Protein AF-A0A1X7AEQ5-F1 (afdb_monomer_lite)

Secondary structure (DSSP, 8-state):
-----------PPPPS-----S-S-------TTSS---SB--SHHHHHHHHHH-SB-TTT--BEEEEETTS-EE-HHHHHHTHHHHHHHHHHT--SS--EEEEEE--S-TT-B-TTT-PBPPPSS---

Sequence (128 aa):
MNSGSETLKVQGRKPDHVYDDGSASFGSLERHDYAKHYREIQNGRQLRATLRAGQFAWPGGYPLYLVTRSGDGLHFDCVKENFYQAVWDIRNGTDTGWKVELTTTNYECNHLTCAHCNKPIEAAYGEQ

Organism: NCBI:txid1960125

Foldseek 3Di:
DDDDDDDDPPDDDDDPDDDCPVPDCPDPPPPVQQADADFFDQALSNLNNPLNVHQADPPPRAGKWWAAPVRATAHSVVCVVVVVVLRVCSVVVHPPPSPTTGMDGQAEDQCHAHPPPRHTRDHRPYDD

Radius of gyration: 23.68 Å; chains: 1; bounding box: 29×33×96 Å

Structure (mmCIF, N/CA/C/O backbone):
data_AF-A0A1X7AEQ5-F1
#
_entry.id   AF-A0A1X7AEQ5-F1
#
loop_
_atom_site.group_PDB
_atom_site.id
_atom_site.type_symbol
_atom_site.label_atom_id
_atom_site.label_alt_id
_atom_site.label_comp_id
_atom_site.label_asym_id
_atom_site.label_entity_id
_atom_site.label_seq_id
_atom_site.pdbx_PDB_ins_code
_atom_site.Cartn_x
_atom_site.Cartn_y
_atom_site.Cartn_z
_atom_site.occupancy
_atom_site.B_iso_or_equiv
_atom_site.auth_seq_id
_atom_site.auth_comp_id
_atom_site.auth_asym_id
_atom_site.auth_atom_id
_atom_site.pdbx_PDB_model_num
ATOM 1 N N . MET A 1 1 ? 6.489 -19.177 75.139 1.00 40.88 1 MET A N 1
ATOM 2 C CA . MET A 1 1 ? 5.161 -18.979 74.514 1.00 40.88 1 MET A CA 1
ATOM 3 C C . MET A 1 1 ? 5.284 -17.804 73.556 1.00 40.88 1 MET A C 1
ATOM 5 O O . MET A 1 1 ? 5.978 -16.854 73.887 1.00 40.88 1 MET A O 1
ATOM 9 N N . ASN A 1 2 ? 4.756 -17.967 72.344 1.00 42.41 2 ASN A N 1
ATOM 10 C CA . ASN A 1 2 ? 5.183 -17.317 71.100 1.00 42.41 2 ASN A CA 1
ATOM 11 C C . ASN A 1 2 ? 5.207 -15.779 71.105 1.00 42.41 2 ASN A C 1
ATOM 13 O O . ASN A 1 2 ? 4.181 -15.136 71.298 1.00 42.41 2 ASN A O 1
ATOM 17 N N . SER A 1 3 ? 6.367 -15.213 70.763 1.00 40.28 3 SER A N 1
ATOM 18 C CA . SER A 1 3 ? 6.519 -13.858 70.235 1.00 40.28 3 SER A CA 1
ATOM 19 C C . SER A 1 3 ? 6.161 -13.864 68.744 1.00 40.28 3 SER A C 1
ATOM 21 O O . SER A 1 3 ? 6.958 -14.306 67.916 1.00 40.28 3 SER A O 1
ATOM 23 N N . GLY A 1 4 ? 4.951 -13.427 68.397 1.00 39.56 4 GLY A N 1
ATOM 24 C CA . GLY A 1 4 ? 4.559 -13.192 67.008 1.00 39.56 4 GLY A CA 1
ATOM 25 C C . GLY A 1 4 ? 5.077 -11.836 66.534 1.00 39.56 4 GLY A C 1
ATOM 26 O O . GLY A 1 4 ? 4.576 -10.807 66.974 1.00 39.56 4 GLY A O 1
ATOM 27 N N . SER A 1 5 ? 6.080 -11.828 65.655 1.00 43.66 5 SER A N 1
ATOM 28 C CA . SER A 1 5 ? 6.461 -10.648 64.877 1.00 43.66 5 SER A CA 1
ATOM 29 C C . SER A 1 5 ? 5.740 -10.686 63.529 1.00 43.66 5 SER A C 1
ATOM 31 O O . SER A 1 5 ? 6.066 -11.453 62.623 1.00 43.66 5 SER A O 1
ATOM 33 N N . GLU A 1 6 ? 4.706 -9.860 63.421 1.00 45.84 6 GLU A N 1
ATOM 34 C CA . GLU A 1 6 ? 3.929 -9.642 62.207 1.00 45.84 6 GLU A CA 1
ATOM 35 C C . GLU A 1 6 ? 4.781 -8.833 61.216 1.00 45.84 6 GLU A C 1
ATOM 37 O O . GLU A 1 6 ? 5.068 -7.653 61.416 1.00 45.84 6 GLU A O 1
ATOM 42 N N . THR A 1 7 ? 5.270 -9.490 60.166 1.00 48.56 7 THR A N 1
ATOM 43 C CA . THR A 1 7 ? 6.060 -8.852 59.108 1.00 48.56 7 THR A CA 1
ATOM 44 C C . THR A 1 7 ? 5.122 -8.300 58.036 1.00 48.56 7 THR A C 1
ATOM 46 O O . THR A 1 7 ? 4.498 -9.040 57.276 1.00 48.56 7 THR A O 1
ATOM 49 N N . LEU A 1 8 ? 5.020 -6.969 57.981 1.00 43.28 8 LEU A N 1
ATOM 50 C CA . LEU A 1 8 ? 4.357 -6.215 56.916 1.00 43.28 8 LEU A CA 1
ATOM 51 C C . LEU A 1 8 ? 4.930 -6.621 55.549 1.00 43.28 8 LEU A C 1
ATOM 53 O O . LEU A 1 8 ? 6.092 -6.354 55.238 1.00 43.28 8 LEU A O 1
ATOM 57 N N . LYS A 1 9 ? 4.104 -7.255 54.709 1.00 39.62 9 LYS A N 1
ATOM 58 C CA . LYS A 1 9 ? 4.439 -7.520 53.307 1.00 39.62 9 LYS A CA 1
ATOM 59 C C . LYS A 1 9 ? 4.449 -6.196 52.544 1.00 39.62 9 LYS A C 1
ATOM 61 O O . LYS A 1 9 ? 3.398 -5.679 52.175 1.00 39.62 9 LYS A O 1
ATOM 66 N N . VAL A 1 10 ? 5.641 -5.665 52.286 1.00 48.47 10 VAL A N 1
ATOM 67 C CA . VAL A 1 10 ? 5.854 -4.602 51.299 1.00 48.47 10 VAL A CA 1
ATOM 68 C C . VAL A 1 10 ? 5.459 -5.169 49.934 1.00 48.47 10 VAL A C 1
ATOM 70 O O . VAL A 1 10 ? 6.127 -6.055 49.403 1.00 48.47 10 VAL A O 1
ATOM 73 N N . GLN A 1 11 ? 4.330 -4.715 49.387 1.00 41.97 11 GLN A N 1
ATOM 74 C CA . GLN A 1 11 ? 3.922 -5.046 48.024 1.00 41.97 11 GLN A CA 1
ATOM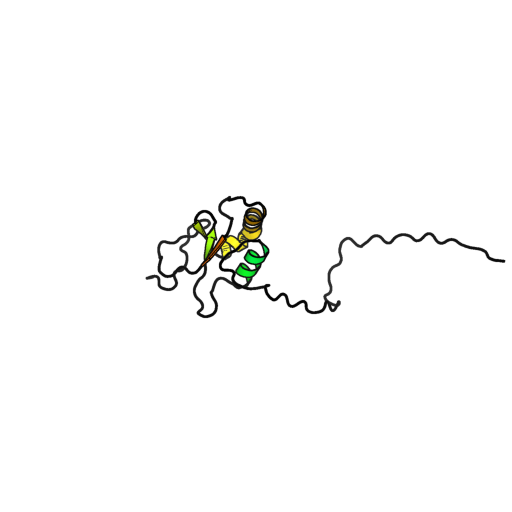 75 C C . GLN A 1 11 ? 4.979 -4.494 47.062 1.00 41.97 11 GLN A C 1
ATOM 77 O O . GLN A 1 11 ? 5.141 -3.282 46.925 1.00 41.97 11 GLN A O 1
ATOM 82 N N . GLY A 1 12 ? 5.737 -5.396 46.436 1.00 40.91 12 GLY A N 1
ATOM 83 C CA . GLY A 1 12 ? 6.761 -5.051 45.459 1.00 40.91 12 GLY A CA 1
ATOM 84 C C . GLY A 1 12 ? 6.163 -4.251 44.306 1.00 40.91 12 GLY A C 1
ATOM 85 O O . GLY A 1 12 ? 5.231 -4.695 43.634 1.00 40.91 12 GLY A O 1
ATOM 86 N N . ARG A 1 13 ? 6.704 -3.055 44.084 1.00 43.19 13 ARG A N 1
ATOM 87 C CA . ARG A 1 13 ? 6.417 -2.224 42.916 1.00 43.19 13 ARG A CA 1
ATOM 88 C C . ARG A 1 13 ? 6.891 -2.974 41.667 1.00 43.19 13 ARG A C 1
ATOM 90 O O . ARG A 1 13 ? 8.034 -3.428 41.631 1.00 43.19 13 ARG A O 1
ATOM 97 N N . LYS A 1 14 ? 6.025 -3.133 40.659 1.00 47.88 14 LYS A N 1
ATOM 98 C CA . LYS A 1 14 ? 6.437 -3.674 39.353 1.00 47.88 14 LYS A CA 1
ATOM 99 C C . LYS A 1 14 ? 7.522 -2.757 38.766 1.00 47.88 14 LYS A C 1
ATOM 101 O O . LYS A 1 14 ? 7.351 -1.544 38.845 1.00 47.88 14 LYS A O 1
ATOM 106 N N . PRO A 1 15 ? 8.621 -3.295 38.218 1.00 48.03 15 PRO A N 1
ATOM 107 C CA . PRO A 1 15 ? 9.624 -2.472 37.560 1.00 48.03 15 PRO A CA 1
ATOM 108 C C . PRO A 1 15 ? 9.061 -1.929 36.242 1.00 48.03 15 PRO A C 1
ATOM 110 O O . PRO A 1 15 ? 8.540 -2.685 35.424 1.00 48.03 15 PRO A O 1
ATOM 113 N N . ASP A 1 16 ? 9.175 -0.616 36.052 1.00 49.94 16 ASP A N 1
ATOM 114 C CA . ASP A 1 16 ? 8.570 0.117 34.932 1.00 49.94 16 ASP A CA 1
ATOM 115 C C . ASP A 1 16 ? 9.276 -0.143 33.584 1.00 49.94 16 ASP A C 1
ATOM 117 O O . ASP A 1 16 ? 8.758 0.215 32.530 1.00 49.94 16 ASP A O 1
ATOM 121 N N . HIS A 1 17 ? 10.429 -0.819 33.588 1.00 46.03 17 HIS A N 1
ATOM 122 C CA . HIS A 1 17 ? 11.179 -1.167 32.383 1.00 46.03 17 HIS A CA 1
ATOM 123 C C . HIS A 1 17 ? 11.863 -2.527 32.546 1.00 46.03 17 HIS A C 1
ATOM 125 O O . HIS A 1 17 ? 12.933 -2.636 33.142 1.00 46.03 17 HIS A O 1
ATOM 131 N N . VAL A 1 18 ? 11.235 -3.570 32.005 1.00 40.44 18 VAL A N 1
ATOM 132 C CA . VAL A 1 18 ? 11.887 -4.859 31.755 1.00 40.44 18 VAL A CA 1
ATOM 133 C C . VAL A 1 18 ? 12.460 -4.796 30.342 1.00 40.44 18 VAL A C 1
ATOM 135 O O . VAL A 1 18 ? 11.703 -4.691 29.378 1.00 40.44 18 VAL A O 1
ATOM 138 N N . TYR A 1 19 ? 13.786 -4.827 30.219 1.00 47.47 19 TYR A N 1
ATOM 139 C CA . TYR A 1 19 ? 14.426 -5.175 28.954 1.00 47.47 19 TYR A CA 1
ATOM 140 C C . TYR A 1 19 ? 14.404 -6.699 28.841 1.00 47.47 19 TYR A C 1
ATOM 142 O O . TYR A 1 19 ? 14.920 -7.394 29.712 1.00 47.47 19 TYR A O 1
ATOM 150 N N . ASP A 1 20 ? 13.732 -7.188 27.804 1.00 47.88 20 ASP A N 1
ATOM 151 C CA . ASP A 1 20 ? 13.608 -8.604 27.467 1.00 47.88 20 ASP A CA 1
ATOM 152 C C . ASP A 1 20 ? 14.957 -9.113 26.933 1.00 47.88 20 ASP A C 1
ATOM 154 O O . ASP A 1 20 ? 15.377 -8.742 25.837 1.00 47.88 20 ASP A O 1
ATOM 158 N N . ASP A 1 21 ? 15.665 -9.914 27.731 1.00 57.56 21 ASP A N 1
ATOM 159 C CA . ASP A 1 21 ? 16.962 -10.519 27.398 1.00 57.56 21 ASP A CA 1
ATOM 160 C C . ASP A 1 21 ? 16.823 -11.832 26.604 1.00 57.56 21 ASP A C 1
ATOM 162 O O . ASP A 1 21 ? 17.802 -12.547 26.390 1.00 57.56 21 ASP A O 1
ATOM 166 N N . GLY A 1 22 ? 15.609 -12.151 26.138 1.00 50.16 22 GLY A N 1
ATOM 167 C CA . GLY A 1 22 ? 15.351 -13.273 25.237 1.00 50.16 22 GLY A CA 1
ATOM 168 C C . GLY A 1 22 ? 15.552 -14.654 25.866 1.00 50.16 22 GLY A C 1
ATOM 169 O O . GLY A 1 22 ? 15.591 -15.647 25.141 1.00 50.16 22 GLY A O 1
ATOM 170 N N . SER A 1 23 ? 15.677 -14.746 27.193 1.00 46.28 23 SER A N 1
ATOM 171 C CA . SER A 1 23 ? 15.920 -16.013 27.897 1.00 46.28 23 SER A CA 1
ATOM 172 C C . SER A 1 23 ? 14.641 -16.749 28.317 1.00 46.28 23 SER A C 1
ATOM 174 O O . SER A 1 23 ? 14.691 -17.916 28.714 1.00 46.28 23 SER A O 1
ATOM 176 N N . ALA A 1 24 ? 13.475 -16.115 28.182 1.00 45.06 24 ALA A N 1
ATOM 177 C CA . ALA A 1 24 ? 12.197 -16.770 28.403 1.00 45.06 24 ALA A CA 1
ATOM 178 C C . ALA A 1 24 ? 11.721 -17.440 27.111 1.00 45.06 24 ALA A C 1
ATOM 180 O O . ALA A 1 24 ? 11.370 -16.789 26.127 1.00 45.06 24 ALA A O 1
ATOM 181 N N . SER A 1 25 ? 11.666 -18.768 27.143 1.00 46.12 25 SER A N 1
ATOM 182 C CA . SER A 1 25 ? 10.966 -19.620 26.189 1.00 46.12 25 SER A CA 1
ATOM 183 C C . SER A 1 25 ? 9.458 -19.331 26.210 1.00 46.12 25 SER A C 1
ATOM 185 O O . SER A 1 25 ? 8.643 -20.110 26.700 1.00 46.12 25 SER A O 1
ATOM 187 N N . PHE A 1 26 ? 9.064 -18.190 25.645 1.00 52.41 26 PHE A N 1
ATOM 188 C CA . PHE A 1 26 ? 7.710 -17.969 25.168 1.00 52.41 26 PHE A CA 1
ATOM 189 C C . PHE A 1 26 ? 7.515 -18.933 24.006 1.00 52.41 26 PHE A C 1
ATOM 191 O O . PHE A 1 26 ? 8.076 -18.732 22.930 1.00 52.41 26 PHE A O 1
ATOM 198 N N . GLY A 1 27 ? 6.785 -20.022 24.259 1.00 44.03 27 GLY A N 1
ATOM 199 C CA . GLY A 1 27 ? 6.436 -21.010 23.246 1.00 44.03 27 GLY A CA 1
ATOM 200 C C . GLY A 1 27 ? 6.082 -20.315 21.937 1.00 44.03 27 GLY A C 1
ATOM 201 O O . GLY A 1 27 ? 5.368 -19.311 21.946 1.00 44.03 27 GLY A O 1
ATOM 202 N N . SER A 1 28 ? 6.651 -20.806 20.837 1.00 50.62 28 SER A N 1
ATOM 203 C CA . SER A 1 28 ? 6.489 -20.249 19.501 1.00 50.62 28 SER A CA 1
ATOM 204 C C . SER A 1 28 ? 5.007 -20.213 19.124 1.00 50.62 28 SER A C 1
ATOM 206 O O . SER A 1 28 ? 4.481 -21.119 18.482 1.00 50.62 28 SER A O 1
ATOM 208 N N . LEU A 1 29 ? 4.310 -19.148 19.507 1.00 54.59 29 LEU A N 1
ATOM 209 C CA . LEU A 1 29 ? 3.104 -18.728 18.825 1.00 54.59 29 LEU A CA 1
ATOM 210 C C . LEU A 1 29 ? 3.593 -18.243 17.467 1.00 54.59 29 LEU A C 1
ATOM 212 O O . LEU A 1 29 ? 3.901 -17.062 17.290 1.00 54.59 29 LEU A O 1
ATOM 216 N N . GLU A 1 30 ? 3.765 -19.180 16.533 1.00 58.38 30 GLU A N 1
ATOM 217 C CA . GLU A 1 30 ? 4.029 -18.868 15.139 1.00 58.38 30 GLU A CA 1
ATOM 218 C C . GLU A 1 30 ? 3.003 -17.829 14.699 1.00 58.38 30 GLU A C 1
ATOM 220 O O . GLU A 1 30 ? 1.799 -18.092 14.616 1.00 58.38 30 GLU A O 1
ATOM 225 N N . ARG A 1 31 ? 3.479 -16.607 14.454 1.00 63.62 31 ARG A N 1
ATOM 226 C CA . ARG A 1 31 ? 2.648 -15.520 13.951 1.00 63.62 31 ARG A CA 1
ATOM 227 C C . ARG A 1 31 ? 2.417 -15.778 12.466 1.00 63.62 31 ARG A C 1
ATOM 229 O O . ARG A 1 31 ? 3.032 -15.112 11.640 1.00 63.62 31 ARG A O 1
ATOM 236 N N . HIS A 1 32 ? 1.523 -16.718 12.159 1.00 65.81 32 HIS A N 1
ATOM 237 C CA . HIS A 1 32 ? 1.173 -17.200 10.814 1.00 65.81 32 HIS A CA 1
ATOM 238 C C . HIS A 1 32 ? 0.771 -16.097 9.807 1.00 65.81 32 HIS A C 1
ATOM 240 O O . HIS A 1 32 ? 0.687 -16.353 8.615 1.00 65.81 32 HIS A O 1
ATOM 246 N N . ASP A 1 33 ? 0.611 -14.849 10.257 1.00 77.94 33 ASP A N 1
ATOM 247 C CA . ASP A 1 33 ? 0.252 -13.687 9.439 1.00 77.94 33 ASP A CA 1
ATOM 248 C C . ASP A 1 33 ? 1.166 -12.467 9.685 1.00 77.94 33 ASP A C 1
ATOM 250 O O . ASP A 1 33 ? 0.733 -11.315 9.648 1.00 77.94 33 ASP A O 1
ATOM 254 N N . TYR A 1 34 ? 2.435 -12.679 10.041 1.00 82.06 34 TYR A N 1
ATOM 255 C CA . TYR A 1 34 ? 3.358 -11.571 10.329 1.00 82.06 34 TYR A CA 1
ATOM 256 C C . TYR A 1 34 ? 3.842 -10.826 9.072 1.00 82.06 34 TYR A C 1
ATOM 258 O O . TYR A 1 34 ? 4.101 -9.620 9.154 1.00 82.06 34 TYR A O 1
ATOM 266 N N . ALA A 1 35 ? 3.974 -11.537 7.949 1.00 87.75 35 ALA A N 1
ATOM 267 C CA . ALA A 1 35 ? 4.469 -11.041 6.665 1.00 87.75 35 ALA A CA 1
ATOM 268 C C . ALA A 1 35 ? 3.690 -11.712 5.524 1.00 87.75 35 ALA A C 1
ATOM 270 O O . ALA A 1 35 ? 4.129 -12.697 4.939 1.00 87.75 35 ALA A O 1
ATOM 271 N N . LYS A 1 36 ? 2.489 -11.198 5.262 1.00 90.75 36 LYS A N 1
ATOM 272 C CA . LYS A 1 36 ? 1.573 -11.698 4.236 1.00 90.75 36 LYS A CA 1
ATOM 273 C C . LYS A 1 36 ? 0.939 -10.520 3.509 1.00 90.75 36 LYS A C 1
ATOM 275 O O . LYS A 1 36 ? 0.550 -9.551 4.161 1.00 90.75 36 LYS A O 1
ATOM 280 N N . HIS A 1 37 ? 0.808 -10.617 2.188 1.00 92.94 37 HIS A N 1
ATOM 281 C CA . HIS A 1 37 ? 0.048 -9.650 1.399 1.00 92.94 37 HIS A CA 1
ATOM 282 C C . HIS A 1 37 ? -1.449 -9.854 1.605 1.00 92.94 37 HIS A C 1
ATOM 284 O O . HIS A 1 37 ? -1.974 -10.952 1.412 1.00 92.94 37 HIS A O 1
ATOM 290 N N . TYR A 1 38 ? -2.141 -8.782 1.972 1.00 95.31 38 TYR A N 1
ATOM 291 C CA . TYR A 1 38 ? -3.595 -8.736 1.968 1.00 95.31 38 TYR A CA 1
ATOM 292 C C . TYR A 1 38 ? -4.062 -7.921 0.767 1.00 95.31 38 TYR A C 1
ATOM 294 O O . TYR A 1 38 ? -3.621 -6.787 0.582 1.00 95.31 38 TYR A O 1
ATOM 302 N N . ARG A 1 39 ? -4.968 -8.494 -0.035 1.00 95.06 39 ARG A N 1
ATOM 303 C CA . ARG A 1 39 ? -5.620 -7.759 -1.125 1.00 95.06 39 ARG A CA 1
ATOM 304 C C . ARG A 1 39 ? -6.418 -6.590 -0.566 1.00 95.06 39 ARG A C 1
ATOM 306 O O . ARG A 1 39 ? -6.247 -5.480 -1.037 1.00 95.06 39 ARG A O 1
ATOM 313 N N . GLU A 1 40 ? -7.235 -6.844 0.449 1.00 97.06 40 GLU A N 1
ATOM 314 C CA . GLU A 1 40 ? -8.019 -5.829 1.151 1.00 97.06 40 GLU A CA 1
ATOM 315 C C . GLU A 1 40 ? -7.445 -5.601 2.546 1.00 97.06 40 GLU A C 1
ATOM 317 O O . GLU A 1 40 ? -7.198 -6.552 3.293 1.00 97.06 40 GLU A O 1
ATOM 322 N N . ILE A 1 41 ? -7.241 -4.337 2.899 1.00 96.25 41 ILE A N 1
ATOM 323 C CA . ILE A 1 41 ? -6.663 -3.920 4.171 1.00 96.25 41 ILE A CA 1
ATOM 324 C C . ILE A 1 41 ? -7.762 -3.268 5.006 1.00 96.25 41 ILE A C 1
ATOM 326 O O . ILE A 1 41 ? -8.200 -2.155 4.745 1.00 96.25 41 ILE A O 1
ATOM 330 N N . GLN A 1 42 ? -8.193 -3.970 6.048 1.00 94.56 42 GLN A N 1
ATOM 331 C CA . GLN A 1 42 ? -9.263 -3.533 6.946 1.00 94.56 42 GLN A CA 1
ATOM 332 C C . GLN A 1 42 ? -8.735 -2.944 8.256 1.00 94.56 42 GLN A C 1
ATOM 334 O O . GLN A 1 42 ? -9.443 -2.224 8.954 1.00 94.56 42 GLN A O 1
ATOM 339 N N . ASN A 1 43 ? -7.506 -3.289 8.648 1.00 95.38 43 ASN A N 1
ATOM 340 C CA . ASN A 1 43 ? -6.926 -2.858 9.915 1.00 95.38 43 ASN A CA 1
ATOM 341 C C . ASN A 1 43 ? -5.406 -2.665 9.826 1.00 95.38 43 ASN A C 1
ATOM 343 O O . ASN A 1 43 ? -4.725 -3.196 8.948 1.00 95.38 43 ASN A O 1
ATOM 347 N N . GLY A 1 44 ? -4.845 -1.944 10.802 1.00 94.50 44 GLY A N 1
ATOM 348 C CA . GLY A 1 44 ? -3.410 -1.651 10.841 1.00 94.50 44 GLY A CA 1
ATOM 349 C C . GLY A 1 44 ? -2.505 -2.886 10.968 1.00 94.50 44 GLY A C 1
ATOM 350 O O . GLY A 1 44 ? -1.342 -2.829 10.573 1.00 94.50 44 GLY A O 1
ATOM 351 N N . ARG A 1 45 ? -3.008 -4.023 11.478 1.00 94.12 45 ARG A N 1
ATOM 352 C CA . ARG A 1 45 ? -2.230 -5.274 11.542 1.00 94.12 45 ARG A CA 1
ATOM 353 C C . ARG A 1 45 ? -2.039 -5.867 10.147 1.00 94.12 45 ARG A C 1
ATOM 355 O O . ARG A 1 45 ? -0.924 -6.275 9.834 1.00 94.12 45 ARG A O 1
ATOM 362 N N . GLN A 1 46 ? -3.085 -5.866 9.323 1.00 95.69 46 GLN A N 1
ATOM 363 C CA . GLN A 1 46 ? -3.017 -6.286 7.920 1.00 95.69 46 GLN A CA 1
ATOM 364 C C . GLN A 1 46 ? -2.131 -5.347 7.099 1.00 95.69 46 GLN A C 1
ATOM 366 O O . GLN A 1 46 ? -1.298 -5.828 6.331 1.00 95.69 46 GLN A O 1
ATOM 371 N N . LEU A 1 47 ? -2.221 -4.028 7.327 1.00 96.38 47 LEU A N 1
ATOM 372 C CA . LEU A 1 47 ? -1.312 -3.069 6.694 1.00 96.38 47 LEU A CA 1
ATOM 373 C C . LEU A 1 47 ? 0.145 -3.384 7.052 1.00 96.38 47 LEU A C 1
ATOM 375 O O . LEU A 1 47 ? 0.990 -3.547 6.177 1.00 96.38 47 LEU A O 1
ATOM 379 N N . ARG A 1 48 ? 0.437 -3.557 8.346 1.00 96.06 48 ARG A N 1
ATOM 380 C CA . ARG A 1 48 ? 1.784 -3.892 8.829 1.00 96.06 48 ARG A CA 1
ATOM 381 C C . ARG A 1 48 ? 2.306 -5.206 8.248 1.00 96.06 48 ARG A C 1
ATOM 383 O O . ARG A 1 48 ? 3.487 -5.292 7.926 1.00 96.06 48 ARG A O 1
ATOM 390 N N . ALA A 1 49 ? 1.455 -6.225 8.157 1.00 95.00 49 ALA A N 1
ATOM 391 C CA . ALA A 1 49 ? 1.819 -7.515 7.583 1.00 95.00 49 ALA A CA 1
ATOM 392 C C . ALA A 1 49 ? 2.120 -7.401 6.081 1.00 95.00 49 ALA A C 1
ATOM 394 O O . ALA A 1 49 ? 3.124 -7.946 5.627 1.00 95.00 49 ALA A O 1
ATOM 395 N N . THR A 1 50 ? 1.318 -6.626 5.346 1.00 95.69 50 THR A N 1
ATOM 396 C CA . THR A 1 50 ? 1.502 -6.384 3.906 1.00 95.69 50 THR A CA 1
ATOM 397 C C . THR A 1 50 ? 2.805 -5.634 3.639 1.00 95.69 50 THR A C 1
ATOM 399 O O . THR A 1 50 ? 3.610 -6.073 2.824 1.00 95.69 50 THR A O 1
ATOM 402 N N . LEU A 1 51 ? 3.092 -4.567 4.393 1.00 95.69 51 LEU A N 1
ATOM 403 C CA . LEU A 1 51 ? 4.347 -3.815 4.253 1.00 95.69 51 LEU A CA 1
ATOM 404 C C . LEU A 1 51 ? 5.595 -4.664 4.540 1.00 95.69 51 LEU A C 1
ATOM 406 O O . LEU A 1 51 ? 6.654 -4.410 3.969 1.00 95.69 51 LEU A O 1
ATOM 410 N N . ARG A 1 52 ? 5.478 -5.666 5.421 1.00 94.75 52 ARG A N 1
ATOM 411 C CA . ARG A 1 52 ? 6.558 -6.613 5.742 1.00 94.75 52 ARG A CA 1
ATOM 412 C C . ARG A 1 52 ? 6.743 -7.704 4.701 1.00 94.75 52 ARG A C 1
ATOM 414 O O . ARG A 1 52 ? 7.866 -8.161 4.536 1.00 94.75 52 ARG A O 1
ATOM 421 N N . ALA A 1 53 ? 5.667 -8.122 4.040 1.00 92.94 53 ALA A N 1
ATOM 422 C CA . ALA A 1 53 ? 5.737 -9.071 2.934 1.00 92.94 53 ALA A CA 1
ATOM 423 C C . ALA A 1 53 ? 6.493 -8.487 1.725 1.00 92.94 53 ALA A C 1
ATOM 425 O O . ALA A 1 53 ? 7.062 -9.233 0.936 1.00 92.94 53 ALA A O 1
ATOM 426 N N . GLY A 1 54 ? 6.552 -7.155 1.621 1.00 93.44 54 GLY A N 1
ATOM 427 C CA . GLY A 1 54 ? 7.337 -6.434 0.621 1.00 93.44 54 GLY A CA 1
ATOM 428 C C . GLY A 1 54 ? 6.503 -5.964 -0.570 1.00 93.44 54 GLY A C 1
ATOM 429 O O . GLY A 1 54 ? 5.308 -6.227 -0.651 1.00 93.44 54 GLY A O 1
ATOM 430 N N . GLN A 1 55 ? 7.147 -5.250 -1.492 1.00 94.25 55 GLN A N 1
ATOM 431 C CA . GLN A 1 55 ? 6.496 -4.594 -2.635 1.00 94.25 55 GLN A CA 1
ATOM 432 C C . GLN A 1 55 ? 6.309 -5.495 -3.864 1.00 94.25 55 GLN A C 1
ATOM 434 O O . GLN A 1 55 ? 5.928 -5.003 -4.917 1.00 94.25 55 GLN A O 1
ATOM 439 N N . PHE A 1 56 ? 6.611 -6.788 -3.760 1.00 93.94 56 PHE A N 1
ATOM 440 C CA . PHE A 1 56 ? 6.525 -7.723 -4.878 1.00 93.94 56 PHE A CA 1
ATOM 441 C C . PHE A 1 56 ? 5.602 -8.882 -4.523 1.00 93.94 56 PHE A C 1
ATOM 443 O O . PHE A 1 56 ? 5.696 -9.437 -3.427 1.00 93.94 56 PHE A O 1
ATOM 450 N N . ALA A 1 57 ? 4.712 -9.245 -5.441 1.00 91.81 57 ALA A N 1
ATOM 451 C CA . ALA A 1 57 ? 3.775 -10.345 -5.267 1.00 91.81 57 ALA A CA 1
ATOM 452 C C . ALA A 1 57 ? 4.478 -11.706 -5.369 1.00 91.81 57 ALA A C 1
ATOM 454 O O . ALA A 1 57 ? 5.381 -11.896 -6.186 1.00 91.81 57 ALA A O 1
ATOM 455 N N . TRP A 1 58 ? 4.020 -12.685 -4.589 1.00 84.62 58 TRP A N 1
ATOM 456 C CA . TRP A 1 58 ? 4.434 -14.082 -4.723 1.00 84.62 58 TRP A CA 1
ATOM 457 C C . TRP A 1 58 ? 3.225 -14.982 -5.029 1.00 84.62 58 TRP A C 1
ATOM 459 O O . TRP A 1 58 ? 2.196 -14.832 -4.363 1.00 84.62 58 TRP A O 1
ATOM 469 N N . PRO A 1 59 ? 3.339 -15.945 -5.965 1.00 85.62 59 PRO A N 1
ATOM 470 C CA . PRO A 1 59 ? 4.453 -16.166 -6.897 1.00 85.62 59 PRO A CA 1
ATOM 471 C C . PRO A 1 59 ? 4.458 -15.145 -8.056 1.00 85.62 59 PRO A C 1
ATOM 473 O O . PRO A 1 59 ? 3.420 -14.589 -8.399 1.00 85.62 59 PRO A O 1
ATOM 476 N N . GLY A 1 60 ? 5.622 -14.915 -8.677 1.00 84.69 60 GLY A N 1
ATOM 477 C CA . GLY A 1 60 ? 5.744 -14.143 -9.928 1.00 84.69 60 GLY A CA 1
ATOM 478 C C . GLY A 1 60 ? 6.507 -12.817 -9.841 1.00 84.69 60 GLY A C 1
ATOM 479 O O . GLY A 1 60 ? 7.004 -12.351 -10.857 1.00 84.69 60 GLY A O 1
ATOM 480 N N . GLY A 1 61 ? 6.674 -12.235 -8.651 1.00 89.44 61 GLY A N 1
ATOM 481 C CA . GLY A 1 61 ? 7.511 -11.045 -8.453 1.00 89.44 61 GLY A CA 1
ATOM 482 C C . GLY A 1 61 ? 6.922 -9.742 -8.997 1.00 89.44 61 GLY A C 1
ATOM 483 O O . GLY A 1 61 ? 7.658 -8.779 -9.176 1.00 89.44 61 GLY A O 1
ATOM 484 N N . TYR A 1 62 ? 5.616 -9.690 -9.261 1.00 93.62 62 TYR A N 1
ATOM 485 C CA . TYR A 1 62 ? 4.976 -8.501 -9.825 1.00 93.62 62 TYR A CA 1
ATOM 486 C C . TYR A 1 62 ? 5.032 -7.306 -8.865 1.00 93.62 62 TYR A C 1
ATOM 488 O O . TYR A 1 62 ? 4.765 -7.500 -7.673 1.00 93.62 62 TYR A O 1
ATOM 496 N N . PRO A 1 63 ? 5.314 -6.082 -9.349 1.00 94.75 63 PRO A N 1
ATOM 497 C CA . PRO A 1 63 ? 5.306 -4.894 -8.509 1.00 94.75 63 PRO A CA 1
ATOM 498 C C . PRO A 1 63 ? 3.905 -4.654 -7.940 1.00 94.75 63 PRO A C 1
ATOM 500 O O . PRO A 1 63 ? 2.889 -4.744 -8.635 1.00 94.75 63 PRO A O 1
ATOM 503 N N . LEU A 1 64 ? 3.851 -4.368 -6.645 1.00 96.31 64 LEU A N 1
ATOM 504 C CA . LEU A 1 64 ? 2.640 -4.033 -5.913 1.00 96.31 64 LEU A CA 1
ATOM 505 C C . LEU A 1 64 ? 2.661 -2.560 -5.528 1.00 96.31 64 LEU A C 1
ATOM 507 O O . LEU A 1 64 ? 3.693 -1.995 -5.163 1.00 96.31 64 LEU A O 1
ATOM 511 N N . TYR A 1 65 ? 1.475 -1.970 -5.507 1.00 97.12 65 TYR A N 1
ATOM 512 C CA . TYR A 1 65 ? 1.226 -0.664 -4.923 1.00 97.12 65 TYR A CA 1
ATOM 513 C C . TYR A 1 65 ? -0.006 -0.719 -4.020 1.00 97.12 65 TYR A C 1
ATOM 515 O O . TYR A 1 65 ? -0.774 -1.688 -4.020 1.00 97.12 65 TYR A O 1
ATOM 523 N N . LEU A 1 66 ? -0.155 0.314 -3.198 1.00 97.69 66 LEU A N 1
ATOM 524 C CA . LEU A 1 66 ? -1.264 0.457 -2.266 1.00 97.69 66 LEU A CA 1
ATOM 525 C C . LEU A 1 66 ? -2.258 1.471 -2.822 1.00 97.69 66 LEU A C 1
ATOM 527 O O . LEU A 1 66 ? -1.851 2.460 -3.422 1.00 97.69 66 LEU A O 1
ATOM 531 N N . VAL A 1 67 ? -3.548 1.230 -2.616 1.00 97.56 67 VAL A N 1
ATOM 532 C CA . VAL A 1 67 ? -4.621 2.143 -3.017 1.00 97.56 67 VAL A CA 1
ATOM 533 C C . VAL A 1 67 ? -5.325 2.652 -1.774 1.00 97.56 67 VAL A C 1
ATOM 535 O O . VAL A 1 67 ? -5.694 1.876 -0.881 1.00 97.56 67 VAL A O 1
ATOM 538 N N . THR A 1 68 ? -5.492 3.964 -1.711 1.00 96.94 68 THR A N 1
ATOM 539 C CA . THR A 1 68 ? -6.271 4.628 -0.670 1.00 96.94 68 THR A CA 1
ATOM 540 C C . THR A 1 68 ? -7.764 4.493 -0.954 1.00 96.94 68 THR A C 1
ATOM 542 O O . THR A 1 68 ? -8.179 4.152 -2.061 1.00 96.94 68 THR A O 1
ATOM 545 N N . ARG A 1 69 ? -8.599 4.793 0.038 1.00 95.56 69 ARG A N 1
ATOM 546 C CA . ARG A 1 69 ? -10.055 4.844 -0.126 1.00 95.56 69 ARG A CA 1
ATOM 547 C C . ARG A 1 69 ? -10.500 5.817 -1.224 1.00 95.56 69 ARG A C 1
ATOM 549 O O . ARG A 1 69 ? -11.448 5.519 -1.946 1.00 95.56 69 ARG A O 1
ATOM 556 N N . SER A 1 70 ? -9.804 6.944 -1.370 1.00 93.38 70 SER A N 1
ATOM 557 C CA . SER A 1 70 ? -10.035 7.933 -2.432 1.00 93.38 70 SER A CA 1
ATOM 558 C C . SER A 1 70 ? -9.726 7.409 -3.839 1.00 93.38 70 SER A C 1
ATOM 560 O O . SER A 1 70 ? -10.121 8.032 -4.820 1.00 93.38 70 SER A O 1
ATOM 562 N N . GLY A 1 71 ? -9.058 6.255 -3.951 1.00 93.62 71 GLY A N 1
ATOM 563 C CA . GLY A 1 71 ? -8.624 5.667 -5.218 1.00 93.62 71 GLY A CA 1
ATOM 564 C C . GLY A 1 71 ? -7.201 6.053 -5.622 1.00 93.62 71 GLY A C 1
ATOM 565 O O . GLY A 1 71 ? -6.759 5.685 -6.709 1.00 93.62 71 GLY A O 1
ATOM 566 N N . ASP A 1 72 ? -6.469 6.755 -4.757 1.00 95.06 72 ASP A N 1
ATOM 567 C CA . ASP A 1 72 ? -5.117 7.211 -5.054 1.00 95.06 72 ASP A CA 1
ATOM 568 C C . ASP A 1 72 ? -4.088 6.094 -4.861 1.00 95.06 72 ASP A C 1
ATOM 570 O O . ASP A 1 72 ? -4.142 5.326 -3.897 1.00 95.06 72 ASP A O 1
ATOM 574 N N . GLY A 1 73 ? -3.113 6.024 -5.768 1.00 96.44 73 GLY A N 1
ATOM 575 C CA . GLY A 1 73 ? -1.991 5.095 -5.672 1.00 96.44 73 GLY A CA 1
ATOM 576 C C . GLY A 1 73 ? -0.901 5.601 -4.726 1.00 96.44 73 GLY A C 1
ATOM 577 O O . GLY A 1 73 ? -0.548 6.780 -4.733 1.00 96.44 73 GLY A O 1
ATOM 578 N N . LEU A 1 74 ? -0.314 4.699 -3.942 1.00 97.19 74 LEU A N 1
ATOM 579 C CA . LEU A 1 74 ? 0.808 4.969 -3.046 1.00 97.19 74 LEU A CA 1
ATOM 580 C C . LEU A 1 74 ? 1.903 3.908 -3.186 1.00 97.19 74 LEU A C 1
ATOM 582 O O . LEU A 1 74 ? 1.637 2.705 -3.271 1.00 97.19 74 LEU A O 1
ATOM 586 N N . HIS A 1 75 ? 3.161 4.354 -3.134 1.00 97.12 75 HIS A N 1
ATOM 587 C CA . HIS A 1 75 ? 4.309 3.456 -3.003 1.00 97.12 75 HIS A CA 1
ATOM 588 C C . HIS A 1 75 ? 4.376 2.837 -1.608 1.00 97.12 75 HIS A C 1
ATOM 590 O O . HIS A 1 75 ? 4.044 3.474 -0.605 1.00 97.12 75 HIS A O 1
ATOM 596 N N . PHE A 1 76 ? 4.923 1.623 -1.537 1.00 96.50 76 PHE A N 1
ATOM 597 C CA . PHE A 1 76 ? 5.182 0.938 -0.271 1.00 96.50 76 PHE A CA 1
ATOM 598 C C . PHE A 1 76 ? 6.064 1.764 0.668 1.00 96.50 76 PHE A C 1
ATOM 600 O O . PHE A 1 76 ? 5.776 1.832 1.860 1.00 96.50 76 PHE A O 1
ATOM 607 N N . ASP A 1 77 ? 7.111 2.410 0.155 1.00 96.50 77 ASP A N 1
ATOM 608 C CA . ASP A 1 77 ? 8.044 3.159 1.001 1.00 96.50 77 ASP A CA 1
ATOM 609 C C . ASP A 1 77 ? 7.420 4.433 1.574 1.00 96.50 77 ASP A C 1
ATOM 611 O O . ASP A 1 77 ? 7.551 4.677 2.771 1.00 96.50 77 ASP A O 1
ATOM 615 N N . CYS A 1 78 ? 6.620 5.163 0.788 1.00 96.81 78 CYS A N 1
ATOM 616 C CA . CYS A 1 78 ? 5.888 6.329 1.290 1.00 96.81 78 CYS A CA 1
ATOM 617 C C . CYS A 1 78 ? 4.934 5.952 2.434 1.00 96.81 78 CYS A C 1
ATOM 619 O O . CYS A 1 78 ? 4.813 6.692 3.412 1.00 96.81 78 CYS A O 1
ATOM 621 N N . VAL A 1 79 ? 4.285 4.786 2.344 1.00 97.00 79 VAL A N 1
ATOM 622 C CA . VAL A 1 79 ? 3.410 4.287 3.414 1.00 97.00 79 VAL A CA 1
ATOM 623 C C . VAL A 1 79 ? 4.210 3.764 4.609 1.00 97.00 79 VAL A C 1
ATOM 625 O O . VAL A 1 79 ? 3.758 3.919 5.739 1.00 97.00 79 VAL A O 1
ATOM 628 N N . LYS A 1 80 ? 5.401 3.180 4.417 1.00 96.50 80 LYS A N 1
ATOM 629 C CA . LYS A 1 80 ? 6.285 2.796 5.536 1.00 96.50 80 LYS A CA 1
ATOM 630 C C . LYS A 1 80 ? 6.764 4.020 6.318 1.00 96.50 80 LYS A C 1
ATOM 632 O O . LYS A 1 80 ? 6.729 3.993 7.546 1.00 96.50 80 LYS A O 1
ATOM 637 N N . GLU A 1 81 ? 7.180 5.077 5.625 1.00 97.12 81 GLU A N 1
ATOM 638 C CA . GLU A 1 81 ? 7.625 6.337 6.235 1.00 97.12 81 GLU A CA 1
ATOM 639 C C . GLU A 1 81 ? 6.492 7.012 7.020 1.00 97.12 81 GLU A C 1
ATOM 641 O O . GLU A 1 81 ? 6.700 7.485 8.136 1.00 97.12 81 GLU A O 1
ATOM 646 N N . ASN A 1 82 ? 5.267 6.967 6.486 1.00 96.50 82 ASN A N 1
ATOM 647 C CA . ASN A 1 82 ? 4.074 7.570 7.088 1.00 96.50 82 ASN A CA 1
ATOM 648 C C . ASN A 1 82 ? 3.156 6.541 7.769 1.00 96.50 82 ASN A C 1
ATOM 650 O O . ASN A 1 82 ? 1.950 6.753 7.915 1.00 96.50 82 ASN A O 1
ATOM 654 N N . PHE A 1 83 ? 3.721 5.420 8.229 1.00 96.81 83 PHE A N 1
ATOM 655 C CA . PHE A 1 83 ? 2.953 4.267 8.710 1.00 96.81 83 PHE A CA 1
ATOM 656 C C . PHE A 1 83 ? 1.972 4.620 9.832 1.00 96.81 83 PHE A C 1
ATOM 658 O O . PHE A 1 83 ? 0.845 4.123 9.862 1.00 96.81 83 PHE A O 1
ATOM 665 N N . TYR A 1 84 ? 2.378 5.500 10.749 1.00 96.44 84 TYR A N 1
ATOM 666 C CA . TYR A 1 84 ? 1.523 5.929 11.853 1.00 96.44 84 TYR A CA 1
ATOM 667 C C . TYR A 1 84 ? 0.266 6.660 11.377 1.00 96.44 84 TYR A C 1
ATOM 669 O O . TYR A 1 84 ? -0.803 6.410 11.931 1.00 96.44 84 TYR A O 1
ATOM 677 N N . GLN A 1 85 ? 0.372 7.510 10.350 1.00 96.25 85 GLN A N 1
ATOM 678 C CA . GLN A 1 85 ? -0.779 8.226 9.793 1.00 96.25 85 GLN A CA 1
ATOM 679 C C . GLN A 1 85 ? -1.731 7.257 9.091 1.00 96.25 85 GLN A C 1
ATOM 681 O O . GLN A 1 85 ? -2.920 7.255 9.389 1.00 96.25 85 GLN A O 1
ATOM 686 N N . ALA A 1 86 ? -1.203 6.348 8.267 1.00 96.56 86 ALA A N 1
ATOM 687 C CA . ALA A 1 86 ? -2.015 5.336 7.591 1.00 96.56 86 ALA A CA 1
ATOM 688 C C . ALA A 1 86 ? -2.770 4.429 8.578 1.00 96.56 86 ALA A C 1
ATOM 690 O O . ALA A 1 86 ? -3.961 4.164 8.416 1.00 96.56 86 ALA A O 1
ATOM 691 N N . VAL A 1 87 ? -2.112 3.984 9.655 1.00 96.75 87 VAL A N 1
ATOM 692 C CA . VAL A 1 87 ? -2.777 3.193 10.703 1.00 96.75 87 VAL A CA 1
ATOM 693 C C . VAL A 1 87 ? -3.806 4.018 11.472 1.00 96.75 87 VAL A C 1
ATOM 695 O O . VAL A 1 87 ? -4.852 3.477 11.834 1.00 96.75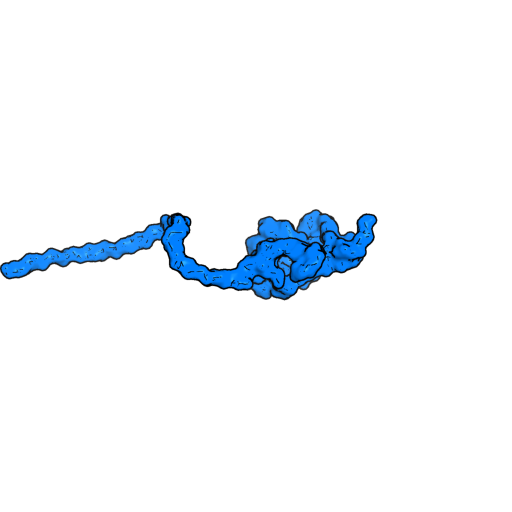 87 VAL A O 1
ATOM 698 N N . TRP A 1 88 ? -3.521 5.292 11.745 1.00 97.19 88 TRP A N 1
ATOM 699 C CA . TRP A 1 88 ? -4.464 6.187 12.411 1.00 97.19 88 TRP A CA 1
ATOM 700 C C . TRP A 1 88 ? -5.726 6.377 11.563 1.00 97.19 88 TRP A C 1
ATOM 702 O O . TRP A 1 88 ? -6.824 6.216 12.092 1.00 97.19 88 TRP A O 1
ATOM 712 N N . ASP A 1 89 ? -5.579 6.589 10.255 1.00 96.38 89 ASP A N 1
ATOM 713 C CA . ASP A 1 89 ? -6.703 6.731 9.327 1.00 96.38 89 ASP A CA 1
ATOM 714 C C . ASP A 1 89 ? -7.552 5.464 9.233 1.00 96.38 89 ASP A C 1
ATOM 716 O O . ASP A 1 89 ? -8.774 5.504 9.389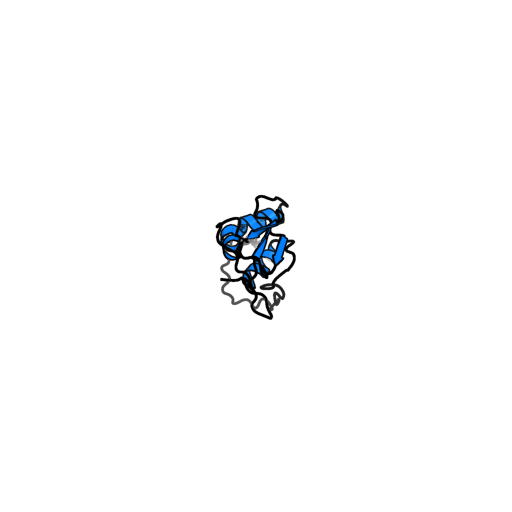 1.00 96.38 89 ASP A O 1
ATOM 720 N N . ILE A 1 90 ? -6.908 4.304 9.089 1.00 96.19 90 ILE A N 1
ATOM 721 C CA . ILE A 1 90 ? -7.611 3.017 9.081 1.00 96.19 90 ILE A CA 1
ATOM 722 C C . ILE A 1 90 ? -8.362 2.798 10.401 1.00 96.19 90 ILE A C 1
ATOM 724 O O . ILE A 1 90 ? -9.508 2.352 10.397 1.00 96.19 90 ILE A O 1
ATOM 728 N N . ARG A 1 91 ? -7.734 3.113 11.541 1.00 96.00 91 ARG A N 1
ATOM 729 C CA . ARG A 1 91 ? -8.315 2.884 12.871 1.00 96.00 91 ARG A CA 1
ATOM 730 C C . ARG A 1 91 ? -9.495 3.806 13.168 1.00 96.00 91 ARG A C 1
ATOM 732 O O . ARG A 1 91 ? -10.451 3.354 13.790 1.00 96.00 91 ARG A O 1
ATOM 739 N N . ASN A 1 92 ? -9.406 5.078 12.789 1.00 95.94 92 ASN A N 1
ATOM 740 C CA . ASN A 1 92 ? -10.449 6.067 13.068 1.00 95.94 92 ASN A CA 1
ATOM 741 C C . ASN A 1 92 ? -11.490 6.166 11.944 1.00 95.94 92 ASN A C 1
ATOM 743 O O . ASN A 1 92 ? -12.492 6.857 12.103 1.00 95.94 92 ASN A O 1
ATOM 747 N N . GLY A 1 93 ? -11.274 5.479 10.819 1.00 92.56 93 GLY A N 1
ATOM 748 C CA . GLY A 1 93 ? -12.158 5.540 9.657 1.00 92.56 93 GLY A CA 1
ATOM 749 C C . GLY A 1 93 ? -12.120 6.888 8.931 1.00 92.56 93 GLY A C 1
ATOM 750 O O . GLY A 1 93 ? -13.015 7.160 8.130 1.00 92.56 93 GLY A O 1
ATOM 751 N N . THR A 1 94 ? -11.112 7.713 9.211 1.00 93.62 94 THR A N 1
ATOM 752 C CA . THR A 1 94 ? -10.870 9.010 8.576 1.00 93.62 94 THR A CA 1
ATOM 753 C C . THR A 1 94 ? -10.174 8.824 7.238 1.00 93.62 94 THR A C 1
ATOM 755 O O . THR A 1 94 ? -9.485 7.831 7.022 1.00 93.62 94 THR A O 1
ATOM 758 N N . ASP A 1 95 ? -10.376 9.774 6.332 1.00 90.38 95 ASP A N 1
ATOM 759 C CA . ASP A 1 95 ? -9.773 9.752 5.005 1.00 90.38 95 ASP A CA 1
ATOM 760 C C . ASP A 1 95 ? -8.991 11.044 4.779 1.00 90.38 95 ASP A C 1
ATOM 762 O O . ASP A 1 95 ? -9.499 12.015 4.224 1.00 90.38 95 ASP A O 1
ATOM 766 N N . THR A 1 96 ? -7.764 11.083 5.301 1.00 92.62 96 THR A N 1
ATOM 767 C CA . THR A 1 96 ? -6.833 12.202 5.078 1.00 92.62 96 THR A CA 1
ATOM 768 C C . THR A 1 96 ? -5.941 11.967 3.856 1.00 92.62 96 THR A C 1
ATOM 770 O O . THR A 1 96 ? -4.943 12.660 3.672 1.00 92.62 96 THR A O 1
ATOM 773 N N . GLY A 1 97 ? -6.290 10.978 3.022 1.00 92.69 97 GLY A N 1
ATOM 774 C CA . GLY A 1 97 ? -5.467 10.494 1.915 1.00 92.69 97 GLY A CA 1
ATOM 775 C C . GLY A 1 97 ? -4.517 9.353 2.294 1.00 92.69 97 GLY A C 1
ATOM 776 O O . GLY A 1 97 ? -3.783 8.874 1.438 1.00 92.69 97 GLY A O 1
ATOM 777 N N . TRP A 1 98 ? -4.532 8.872 3.544 1.00 96.25 98 TRP A N 1
ATOM 778 C CA . TRP A 1 98 ? -3.677 7.763 3.998 1.00 96.25 98 TRP A CA 1
ATOM 779 C C . TRP A 1 98 ? -4.436 6.482 4.325 1.00 96.25 98 TRP A C 1
ATOM 781 O O . TRP A 1 98 ? -3.821 5.466 4.668 1.00 96.25 98 TRP A O 1
ATOM 791 N N . LYS A 1 99 ? -5.766 6.496 4.221 1.00 96.62 99 LYS A N 1
ATOM 792 C CA . LYS A 1 99 ? -6.589 5.321 4.490 1.00 96.62 99 LYS A CA 1
ATOM 793 C C . LYS A 1 99 ? -6.422 4.285 3.381 1.00 96.62 99 LYS A C 1
ATOM 795 O O . LYS A 1 99 ? -7.153 4.299 2.397 1.00 96.62 99 LYS A O 1
ATOM 800 N N . VAL A 1 100 ? -5.454 3.388 3.542 1.00 97.00 10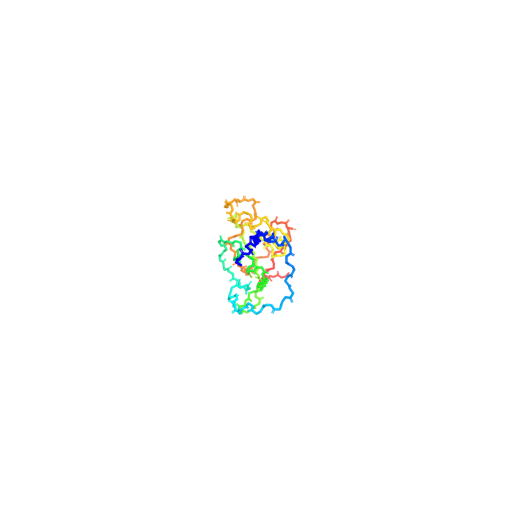0 VAL A N 1
ATOM 801 C CA . VAL A 1 100 ? -5.195 2.292 2.600 1.00 97.00 100 VAL A CA 1
ATOM 802 C C . VAL A 1 100 ? -6.263 1.211 2.739 1.00 97.00 100 VAL A C 1
ATOM 804 O O . VAL A 1 100 ? -6.469 0.696 3.837 1.00 97.00 100 VAL A O 1
ATOM 807 N N . GLU A 1 101 ? -6.887 0.836 1.622 1.00 97.00 101 GLU A N 1
ATOM 808 C CA . GLU A 1 101 ? -7.925 -0.204 1.578 1.00 97.00 101 GLU A CA 1
ATOM 809 C C . GLU A 1 101 ? -7.558 -1.380 0.668 1.00 97.00 101 GLU A C 1
ATOM 811 O O . GLU A 1 101 ? -8.028 -2.493 0.906 1.00 97.00 101 GLU A O 1
ATOM 816 N N . LEU A 1 102 ? -6.692 -1.180 -0.331 1.00 97.31 102 LEU A N 1
ATOM 817 C CA . LEU A 1 102 ? -6.361 -2.214 -1.311 1.00 97.31 102 LEU A CA 1
ATOM 818 C C . LEU A 1 102 ? -4.849 -2.311 -1.555 1.00 97.31 102 LEU A C 1
ATOM 820 O O . LEU A 1 102 ? -4.147 -1.304 -1.595 1.00 97.31 102 LEU A O 1
ATOM 824 N N . THR A 1 103 ? -4.364 -3.528 -1.786 1.00 97.00 103 THR A N 1
ATOM 825 C CA . THR A 1 103 ? -3.052 -3.812 -2.383 1.00 97.00 103 THR A CA 1
ATOM 826 C C . THR A 1 103 ? -3.276 -4.484 -3.730 1.00 97.00 103 THR A C 1
ATOM 828 O O . THR A 1 103 ? -3.991 -5.487 -3.806 1.00 97.00 103 THR A O 1
ATOM 831 N N . THR A 1 104 ? -2.669 -3.961 -4.794 1.00 96.19 104 THR A N 1
ATOM 832 C CA . THR A 1 104 ? -2.825 -4.521 -6.144 1.00 96.19 104 THR A CA 1
ATOM 833 C C . THR A 1 104 ? -1.585 -4.292 -7.006 1.00 96.19 104 THR A C 1
ATOM 835 O O . THR A 1 104 ? -0.685 -3.537 -6.643 1.00 96.19 104 THR A O 1
ATOM 838 N N . THR A 1 105 ? -1.531 -4.977 -8.144 1.00 95.44 105 THR A N 1
ATOM 839 C CA . THR A 1 105 ? -0.496 -4.820 -9.170 1.00 95.44 105 THR A CA 1
ATOM 840 C C . THR A 1 105 ? -0.943 -3.799 -10.204 1.00 95.44 105 THR A C 1
ATOM 842 O O . THR A 1 105 ? -2.098 -3.808 -10.634 1.00 95.44 105 THR A O 1
ATOM 845 N N . ASN A 1 106 ? -0.021 -2.932 -10.617 1.00 95.12 106 ASN A N 1
ATOM 846 C CA . ASN A 1 106 ? -0.202 -2.099 -11.797 1.00 95.12 106 ASN A CA 1
ATOM 847 C C . ASN A 1 106 ? 0.219 -2.926 -13.015 1.00 95.12 106 ASN A C 1
ATOM 849 O O . ASN A 1 106 ? 1.399 -3.231 -13.157 1.00 95.12 106 ASN A O 1
ATOM 853 N N . TYR A 1 107 ? -0.726 -3.347 -13.854 1.00 92.19 107 TYR A N 1
ATOM 854 C CA . TYR A 1 107 ? -0.402 -4.228 -14.977 1.00 92.19 107 TYR A CA 1
ATOM 855 C C . TYR A 1 107 ? 0.206 -3.458 -16.155 1.00 92.19 107 TYR A C 1
ATOM 857 O O . TYR A 1 107 ? 1.297 -3.803 -16.583 1.00 92.19 107 TYR A O 1
ATOM 865 N N . GLU A 1 108 ? -0.447 -2.402 -16.641 1.00 91.81 108 GLU A N 1
ATOM 866 C CA . GLU A 1 108 ? -0.098 -1.760 -17.926 1.00 91.81 108 GLU A CA 1
ATOM 867 C C . GLU A 1 108 ? -0.094 -0.220 -17.854 1.00 91.81 108 GLU A C 1
ATOM 869 O O . GLU A 1 108 ? 0.132 0.460 -18.854 1.00 91.81 108 GLU A O 1
ATOM 874 N N . CYS A 1 109 ? -0.381 0.376 -16.691 1.00 89.50 109 CYS A N 1
ATOM 875 C CA . CYS A 1 109 ? -0.593 1.818 -16.607 1.00 89.50 109 CYS A CA 1
ATOM 876 C C . CYS A 1 109 ? 0.710 2.581 -16.338 1.00 89.50 109 CYS A C 1
ATOM 878 O O . CYS A 1 109 ?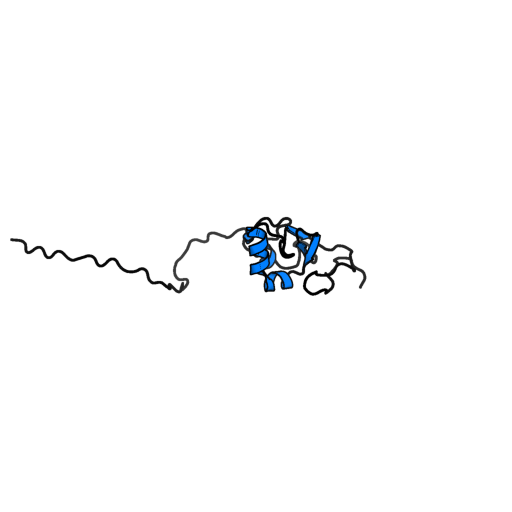 1.132 2.725 -15.193 1.00 89.50 109 CYS A O 1
ATOM 880 N N . ASN A 1 110 ? 1.296 3.162 -17.383 1.00 90.06 110 ASN A N 1
ATOM 881 C CA . ASN A 1 110 ? 2.507 3.990 -17.270 1.00 90.06 110 ASN A CA 1
ATOM 882 C C . ASN A 1 110 ? 2.270 5.388 -16.680 1.00 90.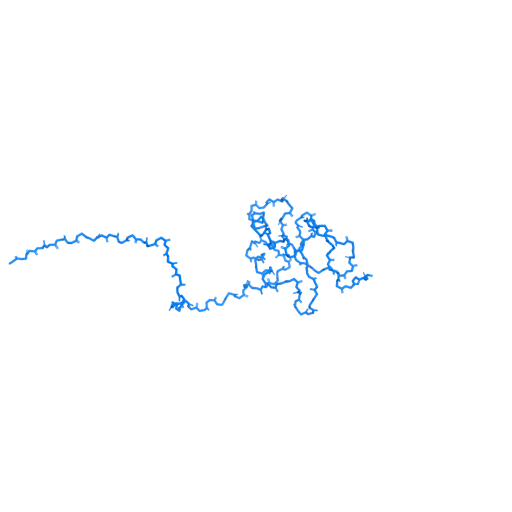06 110 ASN A C 1
ATOM 884 O O . ASN A 1 110 ? 3.208 6.066 -16.271 1.00 90.06 110 ASN A O 1
ATOM 888 N N . HIS A 1 111 ? 1.015 5.830 -16.631 1.00 91.62 111 HIS A N 1
ATOM 889 C CA . HIS A 1 111 ? 0.640 7.159 -16.145 1.00 91.62 111 HIS A CA 1
ATOM 890 C C . HIS A 1 111 ? 0.272 7.165 -14.657 1.00 91.62 111 HIS A C 1
ATOM 892 O O . HIS A 1 111 ? -0.063 8.214 -14.110 1.00 91.62 111 HIS A O 1
ATOM 898 N N . LEU A 1 112 ? 0.295 6.001 -14.000 1.00 94.19 112 LEU A N 1
ATOM 899 C CA . LEU A 1 112 ? -0.039 5.889 -12.589 1.00 94.19 112 LEU A CA 1
ATOM 900 C C . LEU A 1 112 ? 1.095 6.471 -11.737 1.00 94.19 112 LEU A C 1
ATOM 902 O O . LEU A 1 112 ? 2.239 6.024 -11.813 1.00 94.19 112 LEU A O 1
ATOM 906 N N . THR A 1 113 ? 0.772 7.445 -10.892 1.00 96.81 113 THR A N 1
ATOM 907 C CA . THR A 1 113 ? 1.730 8.122 -10.011 1.00 96.81 113 THR A CA 1
ATOM 908 C C . THR A 1 113 ? 1.326 7.991 -8.548 1.00 96.81 113 THR A C 1
ATOM 910 O O . THR A 1 113 ? 0.163 7.780 -8.208 1.00 96.81 113 THR A O 1
ATOM 913 N N . CYS A 1 114 ? 2.314 8.084 -7.660 1.00 96.62 114 CYS A N 1
ATOM 914 C CA . CYS A 1 114 ? 2.087 8.075 -6.221 1.00 96.62 114 CYS A CA 1
ATOM 915 C C . CYS A 1 114 ? 1.590 9.442 -5.744 1.00 96.62 114 CYS A C 1
ATOM 917 O O . CYS A 1 114 ? 2.273 10.442 -5.953 1.00 96.62 114 CYS A O 1
ATOM 919 N N . ALA A 1 115 ? 0.469 9.484 -5.026 1.00 96.31 115 ALA A N 1
ATOM 920 C CA . ALA A 1 115 ? -0.127 10.735 -4.550 1.00 96.31 115 ALA A CA 1
ATOM 921 C C . ALA A 1 115 ? 0.746 11.514 -3.550 1.00 96.31 115 ALA A C 1
ATOM 923 O O . ALA A 1 115 ? 0.603 12.725 -3.414 1.00 96.31 115 ALA A O 1
ATOM 924 N N . HIS A 1 116 ? 1.673 10.841 -2.861 1.00 95.81 116 HIS A N 1
ATOM 925 C CA . HIS A 1 116 ? 2.562 11.493 -1.899 1.00 95.81 116 HIS A CA 1
ATOM 926 C C . HIS A 1 116 ? 3.824 12.076 -2.552 1.00 95.81 116 HIS A C 1
ATOM 928 O O . HIS A 1 116 ? 4.157 13.240 -2.351 1.00 95.81 116 HIS A O 1
ATOM 934 N N . CYS A 1 117 ? 4.565 11.267 -3.317 1.00 96.25 117 CYS A N 1
ATOM 935 C CA . CYS A 1 117 ? 5.864 11.674 -3.868 1.00 96.25 117 CYS A CA 1
ATOM 936 C C . CYS A 1 117 ? 5.813 12.084 -5.347 1.00 96.25 117 CYS A C 1
ATOM 938 O O . CYS A 1 117 ? 6.834 12.511 -5.883 1.00 96.25 117 CYS A O 1
ATOM 940 N N . ASN A 1 118 ? 4.659 11.936 -6.007 1.00 95.75 118 ASN A N 1
ATOM 941 C CA . ASN A 1 118 ? 4.422 12.204 -7.430 1.00 95.75 118 ASN A CA 1
ATOM 942 C C . ASN A 1 118 ? 5.319 11.418 -8.404 1.00 95.75 118 ASN A C 1
ATOM 944 O O . ASN A 1 118 ? 5.341 11.705 -9.599 1.00 95.75 118 ASN A O 1
ATOM 948 N N . LYS A 1 119 ? 6.056 10.410 -7.922 1.00 95.75 119 LYS A N 1
ATOM 949 C CA . LYS A 1 119 ? 6.865 9.525 -8.769 1.00 95.75 119 LYS A CA 1
ATOM 950 C C . LYS A 1 119 ? 5.979 8.458 -9.425 1.00 95.75 119 LYS A C 1
ATOM 952 O O . LYS A 1 119 ? 4.972 8.070 -8.822 1.00 95.75 119 LYS A O 1
ATOM 957 N N . PRO A 1 120 ? 6.348 7.955 -10.614 1.00 95.25 120 PRO A N 1
ATOM 958 C CA . PRO A 1 120 ? 5.606 6.887 -11.276 1.00 95.25 120 PRO A CA 1
ATOM 959 C C . PRO A 1 120 ? 5.586 5.604 -10.434 1.00 95.25 120 PRO A C 1
ATOM 961 O O . PRO A 1 120 ? 6.543 5.283 -9.722 1.00 95.25 120 PRO A O 1
ATOM 964 N N . ILE A 1 121 ? 4.472 4.881 -10.498 1.00 95.19 121 ILE A N 1
ATOM 965 C CA . ILE A 1 121 ? 4.309 3.544 -9.929 1.00 95.19 121 ILE A CA 1
ATOM 966 C C . ILE A 1 121 ? 4.647 2.528 -11.018 1.00 95.19 121 ILE A C 1
ATOM 968 O O . ILE A 1 121 ? 4.077 2.565 -12.105 1.00 95.19 121 ILE A O 1
ATOM 972 N N . GLU A 1 122 ? 5.567 1.616 -10.710 1.00 92.75 122 GLU A N 1
ATOM 973 C CA . GLU A 1 122 ? 6.061 0.606 -11.648 1.00 92.75 122 GLU A CA 1
ATOM 974 C C . GLU A 1 122 ? 4.917 -0.259 -12.196 1.00 92.75 122 GLU A C 1
ATOM 976 O O . GLU A 1 122 ? 4.119 -0.804 -11.430 1.00 92.75 122 GLU A O 1
ATOM 981 N N . ALA A 1 123 ? 4.836 -0.362 -13.523 1.00 93.06 123 ALA A N 1
ATOM 982 C CA . ALA A 1 123 ? 3.908 -1.241 -14.222 1.00 93.06 123 ALA A CA 1
ATOM 983 C C . ALA A 1 123 ? 4.594 -2.575 -14.547 1.00 93.06 123 ALA A C 1
ATOM 985 O O . ALA A 1 123 ? 5.743 -2.597 -14.980 1.00 93.06 123 ALA A O 1
ATOM 986 N N . ALA A 1 124 ? 3.887 -3.691 -14.371 1.00 91.12 124 ALA A N 1
ATOM 987 C CA . ALA A 1 124 ? 4.409 -5.033 -14.633 1.00 91.12 124 ALA A CA 1
ATOM 988 C C . ALA A 1 124 ? 4.706 -5.288 -16.123 1.00 91.12 124 ALA A C 1
ATOM 990 O O . ALA A 1 124 ? 5.644 -6.008 -16.452 1.00 91.12 124 ALA A O 1
ATOM 991 N N . TYR A 1 125 ? 3.896 -4.704 -17.005 1.00 87.88 125 TYR A N 1
ATOM 992 C CA . TYR A 1 125 ? 3.955 -4.841 -18.462 1.00 87.88 125 TYR A CA 1
ATOM 993 C C . TYR A 1 125 ? 3.934 -3.476 -19.166 1.00 87.88 125 TYR A C 1
ATOM 995 O O . TYR A 1 125 ? 3.527 -3.373 -20.320 1.00 87.88 125 TYR A O 1
ATOM 1003 N N . GLY A 1 126 ? 4.339 -2.417 -18.464 1.00 77.62 126 GLY A N 1
ATOM 1004 C CA . GLY A 1 126 ? 4.419 -1.076 -19.030 1.00 77.62 126 GLY A CA 1
ATOM 1005 C C . GLY A 1 126 ? 5.533 -0.936 -20.063 1.00 77.62 126 GLY A C 1
ATOM 1006 O O . GLY A 1 126 ? 6.617 -1.496 -19.896 1.00 77.62 126 GLY A O 1
ATOM 1007 N N . GLU A 1 127 ? 5.285 -0.162 -21.117 1.00 71.19 127 GLU A N 1
ATOM 1008 C CA . GLU A 1 127 ? 6.347 0.278 -22.030 1.00 71.19 127 GLU A CA 1
ATOM 1009 C C . GLU A 1 127 ? 7.295 1.242 -21.288 1.00 71.19 127 GLU A C 1
ATOM 1011 O O . GLU A 1 127 ? 6.824 2.083 -20.520 1.00 71.19 127 GLU A O 1
ATOM 1016 N N . GLN A 1 128 ? 8.612 1.090 -21.464 1.00 59.78 128 GLN A N 1
ATOM 1017 C CA . GLN A 1 128 ? 9.631 1.930 -20.810 1.00 59.78 128 GLN A CA 1
ATOM 1018 C C . GLN A 1 128 ? 9.822 3.277 -21.508 1.00 59.78 128 GLN A C 1
ATOM 1020 O O . GLN A 1 128 ? 9.844 3.292 -22.759 1.00 59.78 128 GLN A O 1
#

pLDDT: mean 81.99, std 20.75, range [39.56, 97.69]